Protein AF-A0A9E3U0J5-F1 (afdb_monomer_lite)

Sequence (182 aa):
MNDRRAELHSVAWLELCPWLLLFRCPALALRVQNLLRAVCGGVLTSCTWWLCGLILLHVGSEGAAPPGAPPGAEVQIAQPFLQLSQFPGSPGAAPRDPDLLIARRLPFGQLVWLGVAGQLNDPLTTVWTRLMGPFIELFGTELSIGRFVCLLLGCFFTLLIWAVIGGAISRAAALQLCRDER

Structure (mmCIF, N/CA/C/O backbone):
data_AF-A0A9E3U0J5-F1
#
_entry.id   AF-A0A9E3U0J5-F1
#
loop_
_atom_site.group_PDB
_atom_site.id
_atom_site.type_symbol
_atom_site.label_atom_id
_atom_site.label_alt_id
_atom_site.label_comp_id
_atom_site.label_asym_id
_atom_site.label_entity_id
_atom_site.label_seq_id
_atom_site.pdbx_PDB_ins_code
_atom_site.Cartn_x
_atom_site.Cartn_y
_atom_site.Cartn_z
_atom_site.occupancy
_atom_site.B_iso_or_equiv
_atom_site.auth_seq_id
_atom_site.auth_comp_id
_atom_site.auth_asym_id
_atom_site.auth_atom_id
_atom_site.pdbx_PDB_model_num
ATOM 1 N N . MET A 1 1 ? -56.443 -0.467 34.868 1.00 46.19 1 MET A N 1
ATOM 2 C CA . MET A 1 1 ? -55.574 0.667 35.243 1.00 46.19 1 MET A CA 1
ATOM 3 C C . MET A 1 1 ? -54.153 0.153 35.075 1.00 46.19 1 MET A C 1
ATOM 5 O O . MET A 1 1 ? -53.671 -0.550 35.945 1.00 46.19 1 MET A O 1
ATOM 9 N N . ASN A 1 2 ? -53.588 0.303 33.872 1.00 50.44 2 ASN A N 1
ATOM 10 C CA . ASN A 1 2 ? -52.314 -0.319 33.503 1.00 50.44 2 ASN A CA 1
ATOM 11 C C . ASN A 1 2 ? -51.204 0.715 33.661 1.00 50.44 2 ASN A C 1
ATOM 13 O O . ASN A 1 2 ? -51.166 1.685 32.903 1.00 50.44 2 ASN A O 1
ATOM 17 N N . ASP A 1 3 ? -50.319 0.481 34.625 1.00 60.19 3 ASP A N 1
ATOM 18 C CA . ASP A 1 3 ? -49.056 1.194 34.785 1.00 60.19 3 ASP A CA 1
ATOM 19 C C . ASP A 1 3 ? -48.164 0.941 33.565 1.00 60.19 3 ASP A C 1
ATOM 21 O O . ASP A 1 3 ? -47.349 0.019 33.530 1.00 60.19 3 ASP A O 1
ATOM 25 N N . ARG A 1 4 ? -48.309 1.777 32.534 1.00 62.91 4 ARG A N 1
ATOM 26 C CA . ARG A 1 4 ? -47.286 1.932 31.499 1.00 62.91 4 ARG A CA 1
ATOM 27 C C . ARG A 1 4 ? -46.159 2.755 32.104 1.00 62.91 4 ARG A C 1
ATOM 29 O O . ARG A 1 4 ? -46.121 3.974 31.953 1.00 62.91 4 ARG A O 1
ATOM 36 N N . ARG A 1 5 ? -45.263 2.096 32.837 1.00 61.75 5 ARG A N 1
ATOM 37 C CA . ARG A 1 5 ? -43.978 2.699 33.196 1.00 61.75 5 ARG A CA 1
ATOM 38 C C . ARG A 1 5 ? -43.272 3.022 31.884 1.00 61.75 5 ARG A C 1
ATOM 40 O O . ARG A 1 5 ? -43.011 2.126 31.091 1.00 61.75 5 ARG A O 1
ATOM 47 N N . ALA A 1 6 ? -43.068 4.309 31.630 1.00 64.69 6 ALA A N 1
ATOM 48 C CA . ALA A 1 6 ? -42.293 4.782 30.501 1.00 64.69 6 ALA A CA 1
ATOM 49 C C . ALA A 1 6 ? -40.857 4.277 30.679 1.00 64.69 6 ALA A C 1
ATOM 51 O O . ALA A 1 6 ? -40.085 4.837 31.456 1.00 64.69 6 ALA A O 1
ATOM 52 N N . GLU A 1 7 ? -40.524 3.176 30.011 1.00 71.19 7 GLU A N 1
ATOM 53 C CA . GLU A 1 7 ? -39.140 2.779 29.812 1.00 71.19 7 GLU A CA 1
ATOM 54 C C . GLU A 1 7 ? -38.508 3.864 28.943 1.00 71.19 7 GLU A C 1
ATOM 56 O O . GLU A 1 7 ? -38.812 4.005 27.758 1.00 71.19 7 GLU A O 1
ATOM 61 N N . LEU A 1 8 ? -37.695 4.709 29.576 1.00 66.50 8 LEU A N 1
ATOM 62 C CA . LEU A 1 8 ? -36.813 5.635 28.887 1.00 66.50 8 LEU A CA 1
ATOM 63 C C . LEU A 1 8 ? -35.871 4.795 28.024 1.00 66.50 8 LEU A C 1
ATOM 65 O O . LEU A 1 8 ? -34.830 4.337 28.489 1.00 66.50 8 LEU A O 1
ATOM 69 N N . HIS A 1 9 ? -36.257 4.582 26.767 1.00 70.06 9 HIS A N 1
ATOM 70 C CA . HIS A 1 9 ? -35.340 4.126 25.740 1.00 70.06 9 HIS A CA 1
ATOM 71 C C . HIS A 1 9 ? -34.226 5.164 25.673 1.00 70.06 9 HIS A C 1
ATOM 73 O O . HIS A 1 9 ? -34.446 6.307 25.265 1.00 70.06 9 HIS A O 1
ATOM 79 N N . SER A 1 10 ? -33.036 4.792 26.140 1.00 74.12 10 SER A N 1
ATOM 80 C CA . SER A 1 10 ? -31.849 5.600 25.925 1.00 74.12 10 SER A CA 1
ATOM 81 C C . SER A 1 10 ? -31.639 5.679 24.418 1.00 74.12 10 SER A C 1
ATOM 83 O O . SER A 1 10 ? -31.199 4.711 23.800 1.00 74.12 10 SER A O 1
ATOM 85 N N . VAL A 1 11 ? -32.008 6.809 23.819 1.00 78.12 11 VAL A N 1
ATOM 86 C CA . VAL A 1 11 ? -31.744 7.061 22.405 1.00 78.12 11 VAL A CA 1
ATOM 87 C C . VAL A 1 11 ? -30.233 7.145 22.264 1.00 78.12 11 VAL A C 1
ATOM 89 O O . VAL A 1 11 ? -29.590 8.054 22.800 1.00 78.12 11 VAL A O 1
ATOM 92 N N . ALA A 1 12 ? -29.649 6.151 21.603 1.00 78.38 12 ALA A N 1
ATOM 93 C CA . ALA A 1 12 ? -28.225 6.137 21.356 1.00 78.38 12 ALA A CA 1
ATOM 94 C C . ALA A 1 12 ? -27.905 7.304 20.415 1.00 78.38 12 ALA A C 1
ATOM 96 O O . ALA A 1 12 ? -28.422 7.386 19.307 1.00 78.38 12 ALA A O 1
ATOM 97 N N . TRP A 1 13 ? -27.018 8.207 20.834 1.00 80.94 13 TRP A N 1
ATOM 98 C CA . TRP A 1 13 ? -26.563 9.345 20.020 1.00 80.94 13 TRP A CA 1
ATOM 99 C C . TRP A 1 13 ? -26.023 8.943 18.631 1.00 80.94 13 TRP A C 1
ATOM 101 O O . TRP A 1 13 ? -25.964 9.772 17.726 1.00 80.94 13 TRP A O 1
ATOM 111 N N . LEU A 1 14 ? -25.654 7.669 18.456 1.00 75.56 14 LEU A N 1
ATOM 112 C CA . LEU A 1 14 ? -25.264 7.067 17.180 1.00 75.56 14 LEU A CA 1
ATOM 113 C C . LEU A 1 14 ? -26.417 6.985 16.165 1.00 75.56 14 LEU A C 1
ATOM 115 O O . LEU A 1 14 ? -26.153 7.084 14.970 1.00 75.56 14 LEU A O 1
ATOM 119 N N . GLU A 1 15 ? -27.669 6.865 16.616 1.00 83.06 15 GLU A N 1
ATOM 120 C CA . GLU A 1 15 ? -28.850 6.831 15.740 1.00 83.06 15 GLU A CA 1
ATOM 121 C C . GLU A 1 15 ? -29.174 8.214 15.160 1.00 83.06 15 GLU A C 1
ATOM 123 O O . GLU A 1 15 ? -29.604 8.329 14.016 1.00 83.06 15 GLU A O 1
ATOM 128 N N . LEU A 1 16 ? -28.925 9.278 15.930 1.00 87.44 16 LEU A N 1
ATOM 129 C CA . LEU A 1 16 ? -29.180 10.662 15.515 1.00 87.44 16 LEU A CA 1
ATOM 130 C C . LEU A 1 16 ? -28.094 11.213 14.577 1.00 87.44 16 LEU A C 1
ATOM 132 O O . LEU A 1 16 ? -28.368 12.101 13.771 1.00 87.44 16 LEU A O 1
ATOM 136 N N . CYS A 1 17 ? -26.863 10.702 14.682 1.00 90.00 17 CYS A N 1
ATOM 137 C CA . CYS A 1 17 ? -25.679 11.286 14.050 1.00 90.00 17 CYS A CA 1
ATOM 138 C C . CYS A 1 17 ? -24.756 10.206 13.438 1.00 90.00 17 CYS A C 1
ATOM 140 O O . CYS A 1 17 ? -23.694 9.914 14.002 1.00 90.00 17 CYS A O 1
ATOM 142 N N . PRO A 1 18 ? -25.081 9.643 12.256 1.00 80.75 18 PRO A N 1
ATOM 143 C CA . PRO A 1 18 ? -24.304 8.562 11.631 1.00 80.75 18 PRO A CA 1
ATOM 144 C C . PRO A 1 18 ? -22.857 8.954 11.286 1.00 80.75 18 PRO A C 1
ATOM 146 O O . PRO A 1 18 ? -21.973 8.103 11.225 1.00 80.75 18 PRO A O 1
ATOM 149 N N . TRP A 1 19 ? -22.560 10.246 11.129 1.00 87.38 19 TRP A N 1
ATOM 150 C CA . TRP A 1 19 ? -21.193 10.739 10.919 1.00 87.38 19 TRP A CA 1
ATOM 151 C C . TRP A 1 19 ? -20.256 10.492 12.110 1.00 87.38 19 TRP A C 1
ATOM 153 O O . TRP A 1 19 ? -19.044 10.423 11.915 1.00 87.38 19 TRP A O 1
ATOM 163 N N . LEU A 1 20 ? -20.764 10.294 13.333 1.00 81.62 20 LEU A N 1
ATOM 164 C CA . LEU A 1 20 ? -19.920 9.934 14.482 1.00 81.62 20 LEU A CA 1
ATOM 165 C C . LEU A 1 20 ? -19.247 8.559 14.306 1.00 81.62 20 LEU A C 1
ATOM 167 O O . LEU A 1 20 ? -18.161 8.342 14.850 1.00 81.62 20 LEU A O 1
ATOM 171 N N . LEU A 1 21 ? -19.824 7.665 13.490 1.00 78.75 21 LEU A N 1
ATOM 172 C CA . LEU A 1 21 ? -19.176 6.409 13.094 1.00 78.75 21 LEU A CA 1
ATOM 173 C C . LEU A 1 21 ? -17.922 6.668 12.249 1.00 78.75 21 LEU A C 1
ATOM 175 O O . LEU A 1 21 ? -16.891 6.034 12.476 1.00 78.75 21 LEU A O 1
ATOM 179 N N . LEU A 1 22 ? -17.967 7.654 11.343 1.00 78.69 22 LEU A N 1
ATOM 180 C CA . LEU A 1 22 ? -16.811 8.032 10.521 1.00 78.69 22 LEU A CA 1
ATOM 181 C C . LEU A 1 22 ? -15.653 8.553 11.378 1.00 78.69 22 LEU A C 1
ATOM 183 O O . LEU A 1 22 ? -14.504 8.237 11.087 1.00 78.69 22 LEU A O 1
ATOM 187 N N . PHE A 1 23 ? -15.936 9.281 12.462 1.00 81.00 23 PHE A N 1
ATOM 188 C CA . PHE A 1 23 ? -14.898 9.777 13.374 1.00 81.00 23 PHE A CA 1
ATOM 189 C C . PHE A 1 23 ? -14.306 8.696 14.292 1.00 81.00 23 PHE A C 1
ATOM 191 O O . PHE A 1 23 ? -13.172 8.843 14.750 1.00 81.00 23 PHE A O 1
ATOM 198 N N . ARG A 1 24 ? -15.014 7.582 14.531 1.00 78.81 24 ARG A N 1
ATOM 199 C CA . ARG A 1 24 ? -14.483 6.432 15.290 1.00 78.81 24 ARG A CA 1
ATOM 200 C C . ARG A 1 24 ? -13.624 5.487 14.446 1.00 78.81 24 ARG A C 1
ATOM 202 O O . ARG A 1 24 ? -12.687 4.886 14.974 1.00 78.81 24 ARG A O 1
ATOM 209 N N . CYS A 1 25 ? -13.889 5.386 13.145 1.00 76.62 25 CYS A N 1
ATOM 210 C CA . CYS A 1 25 ? -13.108 4.563 12.217 1.00 76.62 25 CYS A CA 1
ATOM 211 C C . CYS A 1 25 ? -11.584 4.820 12.245 1.00 76.62 25 CYS A C 1
ATOM 213 O O . CYS A 1 25 ? -10.847 3.834 12.286 1.00 76.62 25 CYS A O 1
ATOM 215 N N . PRO A 1 26 ? -11.070 6.070 12.283 1.00 76.69 26 PRO A N 1
ATOM 216 C CA . PRO A 1 26 ? -9.633 6.322 12.354 1.00 76.69 26 PRO A CA 1
ATOM 217 C C . PRO A 1 26 ? -8.988 5.720 13.605 1.00 76.69 26 PRO A C 1
ATOM 219 O O . PRO A 1 26 ? -7.925 5.117 13.512 1.00 76.69 26 PRO A O 1
ATOM 222 N N . ALA A 1 27 ? -9.643 5.809 14.766 1.00 78.94 27 ALA A N 1
ATOM 223 C CA . ALA A 1 27 ? -9.114 5.241 16.007 1.00 78.94 27 ALA A CA 1
ATOM 224 C C . ALA A 1 27 ? -9.053 3.703 15.957 1.00 78.94 27 ALA A C 1
ATOM 226 O O . ALA A 1 27 ? -8.093 3.099 16.441 1.00 78.94 27 ALA A O 1
ATOM 227 N N . LEU A 1 28 ? -10.037 3.058 15.319 1.00 76.94 28 LEU A N 1
ATOM 228 C CA . LEU A 1 28 ? -9.990 1.617 15.051 1.00 76.94 28 LEU A CA 1
ATOM 229 C C . LEU A 1 28 ? -8.901 1.252 14.034 1.00 76.94 28 LEU A C 1
ATOM 231 O O . LEU A 1 28 ? -8.203 0.247 14.206 1.00 76.94 28 LEU A O 1
ATOM 235 N N . ALA A 1 29 ? -8.751 2.049 12.978 1.00 75.88 29 ALA A N 1
ATOM 236 C CA . ALA A 1 29 ? -7.748 1.836 11.941 1.00 75.88 29 ALA A CA 1
ATOM 237 C C . ALA A 1 29 ? -6.320 1.986 12.494 1.00 75.88 29 ALA A C 1
ATOM 239 O O . ALA A 1 29 ? -5.436 1.224 12.108 1.00 75.88 29 ALA A O 1
ATOM 240 N N . LEU A 1 30 ? -6.117 2.884 13.464 1.00 80.88 30 LEU A N 1
ATOM 241 C CA . LEU A 1 30 ? -4.837 3.130 14.136 1.00 80.88 30 LEU A CA 1
ATOM 242 C C . LEU A 1 30 ? -4.478 2.097 15.216 1.00 80.88 30 LEU A C 1
ATOM 244 O O . LEU A 1 30 ? -3.451 2.234 15.881 1.00 80.88 30 LEU A O 1
ATOM 248 N N . ARG A 1 31 ? -5.266 1.028 15.401 1.00 90.06 31 ARG A N 1
ATOM 249 C CA . ARG A 1 31 ? -4.840 -0.078 16.270 1.00 90.06 31 ARG A CA 1
ATOM 250 C C . ARG A 1 31 ? -3.549 -0.696 15.730 1.00 90.06 31 ARG A C 1
ATOM 252 O O . ARG A 1 31 ? -3.462 -1.043 14.554 1.00 90.06 31 ARG A O 1
ATOM 259 N N . VAL A 1 32 ? -2.583 -0.924 16.623 1.00 90.06 32 VAL A N 1
ATOM 260 C CA . VAL A 1 32 ? -1.249 -1.473 16.303 1.00 90.06 32 VAL A CA 1
ATOM 261 C C . VAL A 1 32 ? -1.326 -2.741 15.443 1.00 90.06 32 VAL A C 1
ATOM 263 O O . VAL A 1 32 ? -0.547 -2.906 14.512 1.00 90.06 32 VAL A O 1
ATOM 266 N N . GLN A 1 33 ? -2.308 -3.614 15.685 1.00 89.62 33 GLN A N 1
ATOM 267 C CA . GLN A 1 33 ? -2.510 -4.824 14.878 1.00 89.62 33 GLN A CA 1
ATOM 268 C C . GLN A 1 33 ? -2.843 -4.527 13.407 1.00 89.62 33 GLN A C 1
ATOM 270 O O . GLN A 1 33 ? -2.370 -5.231 12.518 1.00 89.62 33 GLN A O 1
ATOM 275 N N . ASN A 1 34 ? -3.641 -3.493 13.137 1.00 87.56 34 ASN A N 1
ATOM 276 C CA . ASN A 1 34 ? -3.999 -3.092 11.776 1.00 87.56 34 ASN A CA 1
ATOM 277 C C . ASN A 1 34 ? -2.816 -2.413 11.080 1.00 87.56 34 ASN A C 1
ATOM 279 O O . ASN A 1 34 ? -2.542 -2.708 9.918 1.00 87.56 34 ASN A O 1
ATOM 283 N N . LEU A 1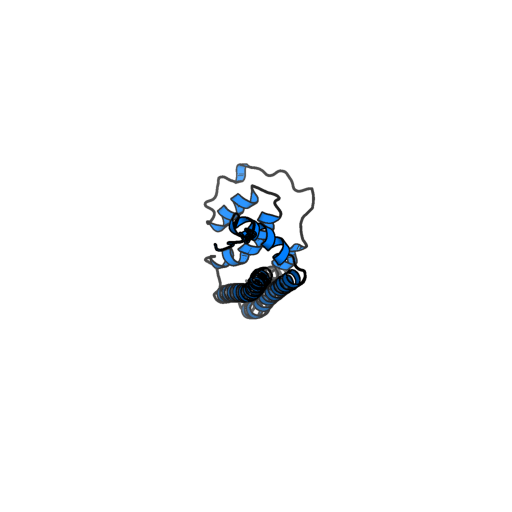 35 ? -2.058 -1.599 11.820 1.00 88.75 35 LEU A N 1
ATOM 284 C CA . LEU A 1 35 ? -0.798 -1.021 11.352 1.00 88.75 35 LEU A CA 1
ATOM 285 C C . LEU A 1 35 ? 0.212 -2.107 10.960 1.00 88.75 35 LEU A C 1
ATOM 287 O O . LEU A 1 35 ? 0.769 -2.047 9.870 1.00 88.75 35 LEU A O 1
ATOM 291 N N . LEU A 1 36 ? 0.393 -3.143 11.784 1.00 92.19 36 LEU A N 1
ATOM 292 C CA . LEU A 1 36 ? 1.288 -4.263 11.467 1.00 92.19 36 LEU A CA 1
ATOM 293 C C . LEU A 1 36 ? 0.867 -5.004 10.192 1.00 92.19 36 LEU A C 1
ATOM 295 O O . LEU A 1 36 ? 1.720 -5.358 9.379 1.00 92.19 36 LEU A O 1
ATOM 299 N N . ARG A 1 37 ? -0.440 -5.203 9.978 1.00 91.75 37 ARG A N 1
ATOM 300 C CA . ARG A 1 37 ? -0.959 -5.801 8.736 1.00 91.75 37 ARG A CA 1
ATOM 301 C C . ARG A 1 37 ? -0.665 -4.921 7.524 1.00 91.75 37 ARG A C 1
ATOM 303 O O . ARG A 1 37 ? -0.223 -5.439 6.505 1.00 91.75 37 ARG A O 1
ATOM 310 N N . ALA A 1 38 ? -0.857 -3.608 7.643 1.00 89.19 38 ALA A N 1
ATOM 311 C CA . ALA A 1 38 ? -0.542 -2.663 6.574 1.00 89.19 38 ALA A CA 1
ATOM 312 C C . ALA A 1 38 ? 0.963 -2.639 6.254 1.00 89.19 38 ALA A C 1
ATOM 314 O O . ALA A 1 38 ? 1.342 -2.704 5.085 1.00 89.19 38 ALA A O 1
ATOM 315 N N . VAL A 1 39 ? 1.824 -2.631 7.279 1.00 91.94 39 VAL A N 1
ATOM 316 C CA . VAL A 1 39 ? 3.285 -2.714 7.115 1.00 91.94 39 VAL A CA 1
ATOM 317 C C . VAL A 1 39 ? 3.677 -4.015 6.417 1.00 91.94 39 VAL A C 1
ATOM 319 O O . VAL A 1 39 ? 4.455 -3.985 5.466 1.00 91.94 39 VAL A O 1
ATOM 322 N N . CYS A 1 40 ? 3.095 -5.146 6.822 1.00 93.69 40 CYS A N 1
ATOM 323 C CA . CYS A 1 40 ? 3.314 -6.430 6.158 1.00 93.69 40 CYS A CA 1
ATOM 324 C C . CYS A 1 40 ? 2.930 -6.371 4.669 1.00 93.69 40 CYS A C 1
ATOM 326 O O . CYS A 1 40 ? 3.702 -6.818 3.822 1.00 93.69 40 CYS A O 1
ATOM 328 N N . GLY A 1 41 ? 1.805 -5.733 4.333 1.00 92.00 41 GLY A N 1
ATOM 329 C CA . GLY A 1 41 ? 1.412 -5.469 2.945 1.00 92.00 41 GLY A CA 1
ATOM 330 C C . GLY A 1 41 ? 2.413 -4.634 2.162 1.00 92.00 41 GLY A C 1
ATOM 331 O O . GLY A 1 41 ? 2.742 -4.972 1.026 1.00 92.00 41 GLY A O 1
ATOM 332 N N . GLY A 1 42 ? 2.939 -3.574 2.776 1.00 88.81 42 GLY A N 1
ATOM 333 C CA . GLY A 1 42 ? 3.975 -2.732 2.177 1.00 88.81 42 GLY A CA 1
ATOM 334 C C . GLY A 1 42 ? 5.272 -3.495 1.892 1.00 88.81 42 GLY A C 1
ATOM 335 O O . GLY A 1 42 ? 5.844 -3.358 0.806 1.00 88.81 42 GLY A O 1
ATOM 336 N N . VAL A 1 43 ? 5.702 -4.352 2.824 1.00 90.56 43 VAL A N 1
ATOM 337 C CA . VAL A 1 43 ? 6.882 -5.214 2.645 1.00 90.56 43 VAL A CA 1
ATOM 338 C C . VAL A 1 43 ? 6.641 -6.230 1.531 1.00 90.56 43 VAL A C 1
ATOM 340 O O . VAL A 1 43 ? 7.454 -6.323 0.617 1.00 90.56 43 VAL A O 1
ATOM 343 N N . LEU A 1 44 ? 5.503 -6.930 1.543 1.00 92.44 44 LEU A N 1
ATOM 344 C CA . LEU A 1 44 ? 5.145 -7.898 0.498 1.00 92.44 44 LEU A CA 1
ATOM 345 C C . LEU A 1 44 ? 5.075 -7.252 -0.888 1.00 92.44 44 LEU A C 1
ATOM 347 O O . LEU A 1 44 ? 5.563 -7.823 -1.863 1.00 92.44 44 LEU A O 1
ATOM 351 N N . THR A 1 45 ? 4.516 -6.044 -0.972 1.00 89.12 45 THR A N 1
ATOM 352 C CA . THR A 1 45 ? 4.463 -5.276 -2.221 1.00 89.12 45 THR A CA 1
ATOM 353 C C . THR A 1 45 ? 5.881 -4.963 -2.703 1.00 89.12 45 THR A C 1
ATOM 355 O O . THR A 1 45 ? 6.219 -5.267 -3.844 1.00 89.12 45 THR A O 1
ATOM 358 N N . SER A 1 46 ? 6.747 -4.450 -1.824 1.00 86.44 46 SER A N 1
ATOM 359 C CA . SER A 1 46 ? 8.156 -4.168 -2.147 1.00 86.44 46 SER A CA 1
ATOM 360 C C . SER A 1 46 ? 8.909 -5.417 -2.619 1.00 86.44 46 SER A C 1
ATOM 362 O O . SER A 1 46 ? 9.598 -5.377 -3.638 1.00 86.44 46 SER A O 1
ATOM 364 N N . CYS A 1 47 ? 8.732 -6.545 -1.925 1.00 91.06 47 CYS A N 1
ATOM 365 C CA . CYS A 1 47 ? 9.322 -7.829 -2.305 1.00 91.06 47 CYS A CA 1
ATOM 366 C C . CYS A 1 47 ? 8.826 -8.308 -3.672 1.00 91.06 47 CYS A C 1
ATOM 368 O O . CYS A 1 47 ? 9.615 -8.822 -4.458 1.00 91.06 47 CYS A O 1
ATOM 370 N N . THR A 1 48 ? 7.541 -8.113 -3.973 1.00 90.00 48 THR A N 1
ATOM 371 C CA . THR A 1 48 ? 6.951 -8.494 -5.262 1.00 90.00 48 THR A CA 1
ATOM 372 C C . THR A 1 48 ? 7.582 -7.709 -6.405 1.00 90.00 48 THR A C 1
ATOM 374 O O . THR A 1 48 ? 7.999 -8.305 -7.396 1.00 90.00 48 THR A O 1
ATOM 377 N N . TRP A 1 49 ? 7.705 -6.386 -6.264 1.00 86.75 49 TRP A N 1
ATOM 378 C CA . TRP A 1 49 ? 8.344 -5.546 -7.281 1.00 86.75 49 TRP A CA 1
ATOM 379 C C . TRP A 1 49 ? 9.818 -5.898 -7.473 1.00 86.75 49 TRP A C 1
ATOM 381 O O . TRP A 1 49 ? 10.286 -5.987 -8.607 1.00 86.75 49 TRP A O 1
ATOM 391 N N . TRP A 1 50 ? 10.533 -6.170 -6.381 1.00 88.75 50 TRP A N 1
ATOM 392 C CA . TRP A 1 50 ? 11.918 -6.630 -6.440 1.00 88.75 50 TRP A CA 1
ATOM 393 C C . TRP A 1 50 ? 12.052 -7.971 -7.174 1.00 88.75 50 TRP A C 1
ATOM 395 O O . TRP A 1 50 ? 12.895 -8.112 -8.058 1.00 88.75 50 TRP A O 1
ATOM 405 N N . LEU A 1 51 ? 11.176 -8.931 -6.870 1.00 88.88 51 LEU A N 1
ATOM 406 C CA . LEU A 1 51 ? 11.158 -10.243 -7.513 1.00 88.88 51 LEU A CA 1
ATOM 407 C C . LEU A 1 51 ? 10.810 -10.146 -9.006 1.00 88.88 51 LEU A C 1
ATOM 409 O O . LEU A 1 51 ? 11.446 -10.801 -9.827 1.00 88.88 51 LEU A O 1
ATOM 413 N N . CYS A 1 52 ? 9.842 -9.301 -9.369 1.00 86.88 52 CYS A N 1
ATOM 414 C CA . CYS A 1 52 ? 9.494 -9.032 -10.765 1.00 86.88 52 CYS A CA 1
ATOM 415 C C . CYS A 1 52 ? 10.686 -8.432 -11.527 1.00 86.88 52 CYS A C 1
ATOM 417 O O . CYS A 1 52 ? 10.970 -8.844 -12.653 1.00 86.88 52 CYS A O 1
ATOM 419 N N . GLY A 1 53 ? 11.426 -7.520 -10.887 1.00 82.88 53 GLY A N 1
ATOM 420 C CA . GLY A 1 53 ? 12.682 -6.993 -11.413 1.00 82.88 53 GLY A CA 1
ATOM 421 C C . GLY A 1 53 ? 13.709 -8.097 -11.663 1.00 82.88 53 GLY A C 1
ATOM 422 O O . GLY A 1 53 ? 14.248 -8.179 -12.762 1.00 82.88 53 GLY A O 1
ATOM 423 N N . LEU A 1 54 ? 13.930 -8.990 -10.695 1.00 86.44 54 LEU A N 1
ATOM 424 C CA . LEU A 1 54 ? 14.886 -10.091 -10.845 1.00 86.44 54 LEU A CA 1
ATOM 425 C C . LEU A 1 54 ? 14.524 -11.058 -11.972 1.00 86.44 54 LEU A C 1
ATOM 427 O O . LEU A 1 54 ? 15.381 -11.391 -12.785 1.00 86.44 54 LEU A O 1
ATOM 431 N N . ILE A 1 55 ? 13.271 -11.510 -12.022 1.00 86.38 55 ILE A N 1
ATOM 432 C CA . ILE A 1 55 ? 12.857 -12.545 -12.975 1.00 86.38 55 ILE A CA 1
ATOM 433 C C . ILE A 1 55 ? 12.924 -12.016 -14.412 1.00 86.38 55 ILE A C 1
ATOM 435 O O . ILE A 1 55 ? 13.361 -12.738 -15.302 1.00 86.38 55 ILE A O 1
ATOM 439 N N . LEU A 1 56 ? 12.509 -10.768 -14.656 1.00 79.56 56 LEU A N 1
ATOM 440 C CA . LEU A 1 56 ? 12.340 -10.264 -16.023 1.00 79.56 56 LEU A CA 1
ATOM 441 C C . LEU A 1 56 ? 13.500 -9.410 -16.539 1.00 79.56 56 LEU A C 1
ATOM 443 O O . LEU A 1 56 ? 13.732 -9.408 -17.748 1.00 79.56 56 LEU A O 1
ATOM 447 N N . LEU A 1 57 ? 14.267 -8.737 -15.673 1.00 71.31 57 LEU A N 1
ATOM 448 C CA . LEU A 1 57 ? 15.480 -8.041 -16.123 1.00 71.31 57 LEU A CA 1
ATOM 449 C C . LEU A 1 57 ? 16.590 -9.029 -16.498 1.00 71.31 57 LEU A C 1
ATOM 451 O O . LEU A 1 57 ? 17.370 -8.734 -17.397 1.00 71.31 57 LEU A O 1
ATOM 455 N N . HIS A 1 58 ? 16.617 -10.216 -15.883 1.00 75.75 58 HIS A N 1
ATOM 456 C CA . HIS A 1 58 ? 17.584 -11.257 -16.235 1.00 75.75 58 HIS A CA 1
ATOM 457 C C . HIS A 1 58 ? 17.314 -11.876 -17.617 1.00 75.75 58 HIS A C 1
ATOM 459 O O . HIS A 1 58 ? 18.241 -12.265 -18.313 1.00 75.75 58 HIS A O 1
ATOM 465 N N . VAL A 1 59 ? 16.049 -11.916 -18.050 1.00 71.06 59 VAL A N 1
ATOM 466 C CA . VAL A 1 59 ? 15.653 -12.484 -19.354 1.00 71.06 59 VAL A CA 1
ATOM 467 C C . VAL A 1 59 ? 15.889 -11.497 -20.508 1.00 71.06 59 VAL A C 1
ATOM 469 O O . VAL A 1 59 ? 16.023 -11.904 -21.657 1.00 71.06 59 VAL A O 1
ATOM 472 N N . GLY A 1 60 ? 15.952 -10.191 -20.227 1.00 65.38 60 GLY A N 1
ATOM 473 C CA . GLY A 1 60 ? 16.096 -9.152 -21.252 1.00 65.38 60 GLY A CA 1
ATOM 474 C C . GLY A 1 60 ? 17.535 -8.775 -21.621 1.00 65.38 60 GLY A C 1
ATOM 475 O O . GLY A 1 60 ? 17.731 -8.124 -22.645 1.00 65.38 60 GLY A O 1
ATOM 476 N N . SER A 1 61 ? 18.539 -9.147 -20.818 1.00 62.62 61 SER A N 1
ATOM 477 C CA . SER A 1 61 ? 19.920 -8.667 -21.001 1.00 62.62 61 SER A CA 1
ATOM 478 C C . SER A 1 61 ? 20.694 -9.356 -22.125 1.00 62.62 61 SER A C 1
ATOM 480 O O . SER A 1 61 ? 21.771 -8.894 -22.488 1.00 62.62 61 SER A O 1
ATOM 482 N N . GLU A 1 62 ? 20.173 -10.443 -22.693 1.00 67.31 62 GLU A N 1
ATOM 483 C CA . GLU A 1 62 ? 20.863 -11.164 -23.772 1.00 67.31 62 GLU A CA 1
ATOM 484 C C . GLU A 1 62 ? 20.736 -10.460 -25.138 1.00 67.31 62 GLU A C 1
ATOM 486 O O . GLU A 1 62 ? 21.471 -10.759 -26.080 1.00 67.31 62 GLU A O 1
ATOM 491 N N . GLY A 1 63 ? 19.844 -9.470 -25.251 1.00 61.44 63 GLY A N 1
ATOM 492 C CA . GLY A 1 63 ? 19.615 -8.702 -26.472 1.00 61.44 63 GLY A CA 1
ATOM 493 C C . GLY A 1 63 ? 20.558 -7.509 -26.625 1.00 61.44 63 GLY A C 1
ATOM 494 O O . GLY A 1 63 ? 20.165 -6.387 -26.336 1.00 61.44 63 GLY A O 1
ATOM 495 N N . ALA A 1 64 ? 21.773 -7.765 -27.117 1.00 55.28 64 ALA A N 1
ATOM 496 C CA . ALA A 1 64 ? 22.664 -6.818 -27.799 1.00 55.28 64 ALA A CA 1
ATOM 497 C C . ALA A 1 64 ? 22.811 -5.420 -27.158 1.00 55.28 64 ALA A C 1
ATOM 499 O O . ALA A 1 64 ? 22.135 -4.459 -27.532 1.00 55.28 64 ALA A O 1
ATOM 500 N N . ALA A 1 65 ? 23.804 -5.276 -26.273 1.00 63.66 65 ALA A N 1
ATOM 501 C CA . ALA A 1 65 ? 24.362 -3.962 -25.973 1.00 63.66 65 ALA A CA 1
ATOM 502 C C . ALA A 1 65 ? 24.711 -3.256 -27.301 1.00 63.66 65 ALA A C 1
ATOM 504 O O . ALA A 1 65 ? 25.410 -3.852 -28.130 1.00 63.66 65 ALA A O 1
ATOM 505 N N . PRO A 1 66 ? 24.222 -2.025 -27.545 1.00 68.00 66 PRO A N 1
ATOM 506 C CA . PRO A 1 66 ? 24.527 -1.318 -28.776 1.00 68.00 66 PRO A CA 1
ATOM 507 C C . PRO A 1 66 ? 26.053 -1.192 -28.899 1.00 68.00 66 PRO A C 1
ATOM 509 O O . PRO A 1 66 ? 26.701 -0.753 -27.941 1.00 68.00 66 PRO A O 1
ATOM 512 N N .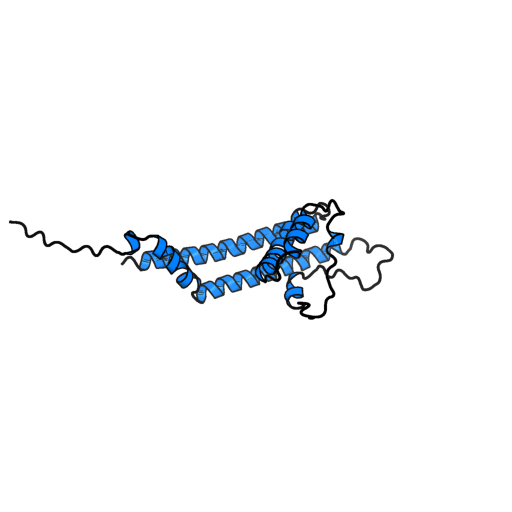 PRO A 1 67 ? 26.647 -1.611 -30.032 1.00 70.38 67 PRO A N 1
ATOM 513 C CA . PRO A 1 67 ? 28.092 -1.584 -30.213 1.00 70.38 67 PRO A CA 1
ATOM 514 C C . PRO A 1 67 ? 28.578 -0.135 -30.090 1.00 70.38 67 PRO A C 1
ATOM 516 O O . PRO A 1 67 ? 28.316 0.690 -30.961 1.00 70.38 67 PRO A O 1
ATOM 519 N N . GLY A 1 68 ? 29.233 0.182 -28.968 1.00 79.94 68 GLY A N 1
ATOM 520 C CA . GLY A 1 68 ? 29.719 1.527 -28.641 1.00 79.94 68 GLY A CA 1
ATOM 521 C C . GLY A 1 68 ? 29.235 2.111 -27.309 1.00 79.94 68 GLY A C 1
ATOM 522 O O . GLY A 1 68 ? 29.687 3.195 -26.945 1.00 79.94 68 GLY A O 1
ATOM 523 N N . ALA A 1 69 ? 28.356 1.435 -26.557 1.00 74.75 69 ALA A N 1
ATOM 524 C CA . ALA A 1 69 ? 28.003 1.894 -25.212 1.00 74.75 69 ALA A CA 1
ATOM 525 C C . ALA A 1 69 ? 29.224 1.821 -24.265 1.00 74.75 69 ALA A C 1
ATOM 527 O O . ALA A 1 69 ? 29.896 0.786 -24.221 1.00 74.75 69 ALA A O 1
ATOM 528 N N . PRO A 1 70 ? 29.531 2.891 -23.506 1.00 79.31 70 PRO A N 1
ATOM 529 C CA . PRO A 1 70 ? 30.662 2.892 -22.589 1.00 79.31 70 PRO A CA 1
ATOM 530 C C . PRO A 1 70 ? 30.468 1.824 -21.496 1.00 79.31 70 PRO A C 1
ATOM 532 O O . PRO A 1 70 ? 29.377 1.733 -20.920 1.00 79.31 70 PRO A O 1
ATOM 535 N N . PRO A 1 71 ? 31.505 1.024 -21.183 1.00 63.88 71 PRO A N 1
ATOM 536 C CA . PRO A 1 71 ? 31.446 0.034 -20.114 1.00 63.88 71 PRO A CA 1
ATOM 537 C C . PRO A 1 71 ? 31.237 0.762 -18.779 1.00 63.88 71 PRO A C 1
ATOM 539 O O . PRO A 1 71 ? 32.122 1.470 -18.308 1.00 63.88 71 PRO A O 1
ATOM 542 N N . GLY A 1 72 ? 30.034 0.650 -18.210 1.00 61.41 72 GLY A N 1
ATOM 543 C CA . GLY A 1 72 ? 29.647 1.318 -16.960 1.00 61.41 72 GLY A CA 1
ATOM 544 C C . GLY A 1 72 ? 28.313 2.068 -17.000 1.00 61.41 72 GLY A C 1
ATOM 545 O O . GLY A 1 72 ? 27.797 2.420 -15.944 1.00 61.41 72 GLY A O 1
ATOM 546 N N . ALA A 1 73 ? 27.694 2.260 -18.172 1.00 58.53 73 ALA A N 1
ATOM 547 C CA . ALA A 1 73 ? 26.318 2.774 -18.283 1.00 58.53 73 ALA A CA 1
ATOM 548 C C . ALA A 1 73 ? 25.257 1.687 -17.995 1.00 58.53 73 ALA A C 1
ATOM 550 O O . ALA A 1 73 ? 24.197 1.640 -18.622 1.00 58.53 73 ALA A O 1
ATOM 551 N N . GLU A 1 74 ? 25.570 0.769 -17.082 1.00 51.88 74 GLU A N 1
ATOM 552 C CA . GLU A 1 74 ? 24.758 -0.398 -16.769 1.00 51.88 74 GLU A CA 1
ATOM 553 C C . GLU A 1 74 ? 23.501 0.043 -16.004 1.00 51.88 74 GLU A C 1
ATOM 555 O O . GLU A 1 74 ? 23.507 0.284 -14.800 1.00 51.88 74 GLU A O 1
ATOM 560 N N . VAL A 1 75 ? 22.439 0.258 -16.784 1.00 59.34 75 VAL A N 1
ATOM 561 C CA . VAL A 1 75 ? 21.006 0.232 -16.458 1.00 59.34 75 VAL A CA 1
ATOM 562 C C . VAL A 1 75 ? 20.690 0.421 -14.968 1.00 59.34 75 VAL A C 1
ATOM 564 O O . VAL A 1 75 ? 20.279 -0.487 -14.247 1.00 59.34 75 VAL A O 1
ATOM 567 N N . GLN A 1 76 ? 20.761 1.674 -14.529 1.00 54.34 76 GLN A N 1
ATOM 568 C CA . GLN A 1 76 ? 20.318 2.146 -13.214 1.00 54.34 76 GLN A CA 1
ATOM 569 C C . GLN A 1 76 ? 18.773 2.173 -13.079 1.00 54.34 76 GLN A C 1
ATOM 571 O O . GLN A 1 76 ? 18.211 3.032 -12.410 1.00 54.34 76 GLN A O 1
ATOM 576 N N . ILE A 1 77 ? 18.065 1.258 -13.754 1.00 56.09 77 ILE A N 1
ATOM 577 C CA . ILE A 1 77 ? 16.591 1.199 -13.833 1.00 56.09 77 ILE A CA 1
ATOM 578 C C . ILE A 1 77 ? 16.023 0.186 -12.823 1.00 56.09 77 ILE A C 1
ATOM 580 O 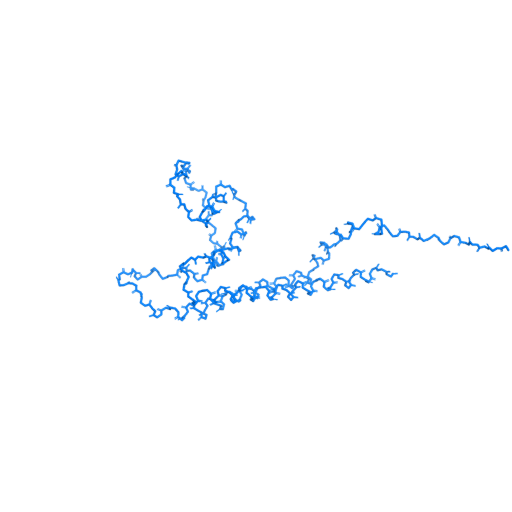O . ILE A 1 77 ? 14.849 0.245 -12.471 1.00 56.09 77 ILE A O 1
ATOM 584 N N . ALA A 1 78 ? 16.846 -0.727 -12.298 1.00 51.09 78 ALA A N 1
ATOM 585 C CA . ALA A 1 78 ? 16.351 -1.872 -11.536 1.00 51.09 78 ALA A CA 1
ATOM 586 C C . ALA A 1 78 ? 15.748 -1.533 -10.160 1.00 51.09 78 ALA A C 1
ATOM 588 O O . ALA A 1 78 ? 15.073 -2.385 -9.585 1.00 51.09 78 ALA A O 1
ATOM 589 N N . GLN A 1 79 ? 15.974 -0.338 -9.596 1.00 54.03 79 GLN A N 1
ATOM 590 C CA . GLN A 1 79 ? 15.549 -0.049 -8.219 1.00 54.03 79 GLN A CA 1
ATOM 591 C C . GLN A 1 79 ? 14.983 1.368 -8.010 1.00 54.03 79 GLN A C 1
ATOM 593 O O . GLN A 1 79 ? 15.552 2.153 -7.246 1.00 54.03 79 GLN A O 1
ATOM 598 N N . PRO A 1 80 ? 13.814 1.690 -8.599 1.00 53.34 80 PRO A N 1
ATOM 599 C CA . PRO A 1 80 ? 13.163 2.992 -8.413 1.00 53.34 80 PRO A CA 1
ATOM 600 C C . PRO A 1 80 ? 12.848 3.295 -6.937 1.00 53.34 80 PRO A C 1
ATOM 602 O O . PRO A 1 80 ? 12.859 4.450 -6.519 1.00 53.34 80 PRO A O 1
ATOM 605 N N . PHE A 1 81 ? 12.628 2.263 -6.115 1.00 53.09 81 PHE A N 1
ATOM 606 C CA . PHE A 1 81 ? 12.333 2.429 -4.690 1.00 53.09 81 PHE A CA 1
ATOM 607 C C . PHE A 1 81 ? 13.578 2.609 -3.807 1.00 53.09 81 PHE A C 1
ATOM 609 O O . PHE A 1 81 ? 13.469 3.233 -2.756 1.00 53.09 81 PHE A O 1
ATOM 616 N N . LEU A 1 82 ? 14.768 2.137 -4.202 1.00 51.16 82 LEU A N 1
ATOM 617 C CA . LEU A 1 82 ? 15.982 2.330 -3.384 1.00 51.16 82 LEU A CA 1
ATOM 618 C C . LEU A 1 82 ? 16.619 3.713 -3.561 1.00 51.16 82 LEU A C 1
ATOM 620 O O . LEU A 1 82 ? 17.405 4.131 -2.716 1.00 51.16 82 LEU A O 1
ATOM 624 N N . GLN A 1 83 ? 16.197 4.486 -4.565 1.00 53.88 83 GLN A N 1
ATOM 625 C CA . GLN A 1 83 ? 16.561 5.902 -4.688 1.00 53.88 83 GLN A CA 1
ATOM 626 C C . GLN A 1 83 ? 15.797 6.828 -3.722 1.00 53.88 83 GLN A C 1
ATOM 628 O O . GLN A 1 83 ? 16.065 8.029 -3.684 1.00 53.88 83 GLN A O 1
ATOM 633 N N . LEU A 1 84 ? 14.878 6.306 -2.893 1.00 53.22 84 LEU A N 1
ATOM 634 C CA . LEU A 1 84 ? 14.194 7.088 -1.851 1.00 53.22 84 LEU A CA 1
ATOM 635 C C . LEU A 1 84 ? 15.161 7.738 -0.846 1.00 53.22 84 LEU A C 1
ATOM 637 O O . LEU A 1 84 ? 14.819 8.781 -0.294 1.00 53.22 84 LEU A O 1
ATOM 641 N N . SER A 1 85 ? 16.351 7.166 -0.634 1.00 53.44 85 SER A N 1
ATOM 642 C CA . SER A 1 85 ? 17.375 7.704 0.273 1.00 53.44 85 SER A CA 1
ATOM 643 C C . SER A 1 85 ? 18.268 8.776 -0.360 1.00 53.44 85 SER A C 1
ATOM 645 O O . SER A 1 85 ? 18.892 9.549 0.363 1.00 53.44 85 SER A O 1
ATOM 647 N N . GLN A 1 86 ? 18.308 8.876 -1.691 1.00 52.19 86 GLN A N 1
ATOM 648 C CA . GLN A 1 86 ? 19.066 9.905 -2.403 1.00 52.19 86 GLN A CA 1
ATOM 649 C C . GLN A 1 86 ? 18.168 11.113 -2.670 1.00 52.19 86 GLN A C 1
ATOM 651 O O . GLN A 1 86 ? 17.865 11.452 -3.810 1.00 52.19 86 GLN A O 1
ATOM 656 N N . PHE A 1 87 ? 17.694 11.760 -1.606 1.00 51.22 87 PHE A N 1
ATOM 657 C CA . PHE A 1 87 ? 17.111 13.089 -1.746 1.00 51.22 87 PHE A CA 1
ATOM 658 C C . PHE A 1 87 ? 18.252 14.089 -1.969 1.00 51.22 87 PHE A C 1
ATOM 660 O O . PHE A 1 87 ? 19.099 14.232 -1.082 1.00 51.22 87 PHE A O 1
ATOM 667 N N . PRO A 1 88 ? 18.301 14.807 -3.106 1.00 46.91 88 PRO A N 1
ATOM 668 C CA . PRO A 1 88 ? 19.226 15.912 -3.283 1.00 46.91 88 PRO A CA 1
ATOM 669 C C . PRO A 1 88 ? 18.712 17.098 -2.462 1.00 46.91 88 PRO A C 1
ATOM 671 O O . PRO A 1 88 ? 18.201 18.079 -2.987 1.00 46.91 88 PRO A O 1
ATOM 674 N N . GLY A 1 89 ? 18.848 17.010 -1.142 1.00 49.78 89 GLY A N 1
ATOM 675 C CA . GLY A 1 89 ? 18.721 18.141 -0.232 1.00 49.78 89 GLY A CA 1
ATOM 676 C C . GLY A 1 89 ? 19.970 19.018 -0.260 1.00 49.78 89 GLY A C 1
ATOM 677 O O . GLY A 1 89 ? 20.411 19.442 0.798 1.00 49.78 89 GLY A O 1
ATOM 678 N N . SER A 1 90 ? 20.579 19.241 -1.433 1.00 46.50 90 SER A N 1
ATOM 679 C CA . SER A 1 90 ? 21.671 20.206 -1.570 1.00 46.50 90 SER A CA 1
ATOM 680 C C . SER A 1 90 ? 21.046 21.591 -1.756 1.00 46.50 90 SER A C 1
ATOM 682 O O . SER A 1 90 ? 20.438 21.835 -2.803 1.00 46.50 90 SER A O 1
ATOM 684 N N . PRO A 1 91 ? 21.139 22.504 -0.774 1.00 50.62 91 PRO A N 1
ATOM 685 C CA . PRO A 1 91 ? 20.487 23.811 -0.811 1.00 50.62 91 PRO A CA 1
ATOM 686 C C . PRO A 1 91 ? 21.220 24.814 -1.729 1.00 50.62 91 PRO A C 1
ATOM 688 O O . PRO A 1 91 ? 21.432 25.962 -1.356 1.00 50.62 91 PRO A O 1
ATOM 691 N N . GLY A 1 92 ? 21.621 24.393 -2.935 1.00 52.97 92 GLY A N 1
ATOM 692 C CA . GLY A 1 92 ? 22.460 25.191 -3.840 1.00 52.97 92 GLY A CA 1
ATOM 693 C C . GLY A 1 92 ? 22.079 25.179 -5.324 1.00 52.97 92 GLY A C 1
ATOM 694 O O . GLY A 1 92 ? 22.861 25.665 -6.135 1.00 52.97 92 GLY A O 1
ATOM 695 N N . ALA A 1 93 ? 20.929 24.625 -5.723 1.00 52.41 93 ALA A N 1
ATOM 696 C CA . ALA A 1 93 ? 20.552 24.577 -7.140 1.00 52.41 93 ALA A CA 1
ATOM 697 C C . ALA A 1 93 ? 20.028 25.941 -7.648 1.00 52.41 93 ALA A C 1
ATOM 699 O O . ALA A 1 93 ? 19.106 26.519 -7.080 1.00 52.41 93 ALA A O 1
ATOM 700 N N . ALA A 1 94 ? 20.668 26.424 -8.715 1.00 54.25 94 ALA A N 1
ATOM 701 C CA . ALA A 1 94 ? 20.596 27.751 -9.329 1.00 54.25 94 ALA A CA 1
ATOM 702 C C . ALA A 1 94 ? 19.191 28.226 -9.799 1.00 54.25 94 ALA A C 1
ATOM 704 O O . ALA A 1 94 ? 18.269 27.414 -9.912 1.00 54.25 94 ALA A O 1
ATOM 705 N N . PRO A 1 95 ? 19.022 29.535 -10.110 1.00 56.28 95 PRO A N 1
ATOM 706 C CA . PRO A 1 95 ? 17.744 30.135 -10.507 1.00 56.28 95 PRO A CA 1
ATOM 707 C C . PRO A 1 95 ? 17.146 29.478 -11.758 1.00 56.28 95 PRO A C 1
ATOM 709 O O . PRO A 1 95 ? 17.826 29.289 -12.765 1.00 56.28 95 PRO A O 1
ATOM 712 N N . ARG A 1 96 ? 15.855 29.139 -11.683 1.00 59.38 96 ARG A N 1
ATOM 713 C CA . ARG A 1 96 ? 15.063 28.548 -12.769 1.00 59.38 96 ARG A CA 1
ATOM 714 C C . ARG A 1 96 ? 14.611 29.640 -13.738 1.00 59.38 96 ARG A C 1
ATOM 716 O O . ARG A 1 96 ? 13.885 30.542 -13.335 1.00 59.38 96 ARG A O 1
ATOM 723 N N . ASP A 1 97 ? 15.021 29.516 -14.994 1.00 56.94 97 ASP A N 1
ATOM 724 C CA . ASP A 1 97 ? 14.644 30.404 -16.093 1.00 56.94 97 ASP A CA 1
ATOM 725 C C . ASP A 1 97 ? 13.216 30.057 -16.588 1.00 56.94 97 ASP A C 1
ATOM 727 O O . ASP A 1 97 ? 12.993 28.927 -17.042 1.00 56.94 97 ASP A O 1
ATOM 731 N N . PRO A 1 98 ? 12.214 30.947 -16.441 1.00 58.06 98 PRO A N 1
ATOM 732 C CA . PRO A 1 98 ? 10.810 30.647 -16.751 1.00 58.06 98 PRO A CA 1
ATOM 733 C C . PRO A 1 98 ? 10.502 30.575 -18.258 1.00 58.06 98 PRO A C 1
ATOM 735 O O . PRO A 1 98 ? 9.461 30.035 -18.642 1.00 58.06 98 PRO A O 1
ATOM 738 N N . ASP A 1 99 ? 11.410 31.035 -19.119 1.00 55.53 99 ASP A N 1
ATOM 739 C CA . ASP A 1 99 ? 11.143 31.201 -20.554 1.00 55.53 99 ASP A CA 1
ATOM 740 C C . ASP A 1 99 ? 11.279 29.906 -21.383 1.00 55.53 99 ASP A C 1
ATOM 742 O O . ASP A 1 99 ? 10.895 29.856 -22.554 1.00 55.53 99 ASP A O 1
ATOM 746 N N . LEU A 1 100 ? 11.724 28.799 -20.780 1.00 56.72 100 LEU A N 1
ATOM 747 C CA . LEU A 1 100 ? 11.828 27.490 -21.449 1.00 56.72 100 LEU A CA 1
ATOM 748 C C . LEU A 1 100 ? 10.501 26.706 -21.538 1.00 56.72 100 LEU A C 1
ATOM 750 O O . LEU A 1 100 ? 10.469 25.619 -22.120 1.00 56.72 100 LEU A O 1
ATOM 754 N N . LEU A 1 101 ? 9.397 27.232 -20.997 1.00 53.28 101 LEU A N 1
ATOM 755 C CA . LEU A 1 101 ? 8.121 26.506 -20.894 1.00 53.28 101 LEU A CA 1
ATOM 756 C C . LEU A 1 101 ? 7.205 26.598 -22.131 1.00 53.28 101 LEU A C 1
ATOM 758 O O . LEU A 1 101 ? 6.167 25.939 -22.154 1.00 53.28 101 LEU A O 1
ATOM 762 N N . ILE A 1 102 ? 7.565 27.352 -23.177 1.00 54.62 102 ILE A N 1
ATOM 763 C CA . ILE A 1 102 ? 6.628 27.661 -24.281 1.00 54.62 102 ILE A CA 1
ATOM 764 C C . ILE A 1 102 ? 6.809 26.775 -25.540 1.00 54.62 102 ILE A C 1
ATOM 766 O O . ILE A 1 102 ? 5.919 26.721 -26.385 1.00 54.62 102 ILE A O 1
ATOM 770 N N . ALA A 1 103 ? 7.891 25.998 -25.691 1.00 45.53 103 ALA A N 1
ATOM 771 C CA . ALA A 1 103 ? 8.286 25.514 -27.029 1.00 45.53 103 ALA A CA 1
ATOM 772 C C . ALA A 1 103 ? 8.116 24.017 -27.382 1.00 45.53 103 ALA A C 1
ATOM 774 O O . ALA A 1 103 ? 8.569 23.623 -28.459 1.00 45.53 103 ALA A O 1
ATOM 775 N N . ARG A 1 104 ? 7.475 23.138 -26.594 1.00 46.66 104 ARG A N 1
ATOM 776 C CA . ARG A 1 104 ? 7.298 21.734 -27.045 1.00 46.66 104 ARG A CA 1
ATOM 777 C C . ARG A 1 104 ? 5.904 21.160 -26.819 1.00 46.66 104 ARG A C 1
ATOM 779 O O . ARG A 1 104 ? 5.403 21.113 -25.703 1.00 46.66 104 ARG A O 1
ATOM 786 N N . ARG A 1 105 ? 5.341 20.612 -27.907 1.00 52.16 105 ARG A N 1
ATOM 787 C CA . ARG A 1 105 ? 4.322 19.548 -27.913 1.00 52.16 105 ARG A CA 1
ATOM 788 C C . ARG A 1 105 ? 4.886 18.324 -27.194 1.00 52.16 105 ARG A C 1
ATOM 790 O O . ARG A 1 105 ? 5.381 17.394 -27.827 1.00 52.16 105 ARG A O 1
ATOM 797 N N . LEU A 1 106 ? 4.897 18.363 -25.874 1.00 54.81 106 LEU A N 1
ATOM 798 C CA . LEU A 1 106 ? 5.351 17.241 -25.078 1.00 54.81 106 LEU A CA 1
ATOM 799 C C . LEU A 1 106 ? 4.204 16.218 -25.002 1.00 54.81 106 LEU A C 1
ATOM 801 O O . LEU A 1 106 ? 3.046 16.618 -24.850 1.00 54.81 106 LEU A O 1
ATOM 805 N N . PRO A 1 107 ? 4.484 14.913 -25.157 1.00 58.25 107 PRO A N 1
ATOM 806 C CA . PRO A 1 107 ? 3.482 13.862 -24.998 1.00 58.25 107 PRO A CA 1
ATOM 807 C C . PRO A 1 107 ? 2.770 14.003 -23.646 1.00 58.25 107 PRO A C 1
ATOM 809 O O . PRO A 1 107 ? 3.363 14.482 -22.682 1.00 58.25 107 PRO A O 1
ATOM 812 N N . PHE A 1 108 ? 1.503 13.582 -23.565 1.00 55.28 108 PHE A N 1
ATOM 813 C CA . PHE A 1 108 ? 0.621 13.791 -22.402 1.00 55.28 108 PHE A CA 1
ATOM 814 C C . PHE A 1 108 ? 1.274 13.427 -21.051 1.00 55.28 108 PHE A C 1
ATOM 816 O O . PHE A 1 108 ? 1.087 14.135 -20.064 1.00 55.28 108 PHE A O 1
ATOM 823 N N . GLY A 1 109 ? 2.134 12.400 -21.024 1.00 54.84 109 GLY A N 1
ATOM 824 C CA . GLY A 1 109 ? 2.920 12.038 -19.841 1.00 54.84 109 GLY A CA 1
ATOM 825 C C . GLY A 1 109 ? 3.850 13.150 -19.331 1.00 54.84 109 GLY A C 1
ATOM 826 O O . GLY A 1 109 ? 3.968 13.338 -18.126 1.00 54.84 109 GLY A O 1
ATOM 827 N N . GLN A 1 110 ? 4.465 13.944 -20.209 1.00 57.81 110 GLN A N 1
ATOM 828 C CA . GLN A 1 110 ? 5.358 15.043 -19.820 1.00 57.81 110 GLN A CA 1
ATOM 829 C C . GLN A 1 110 ? 4.616 16.321 -19.410 1.00 57.81 110 GLN A C 1
ATOM 831 O O . GLN A 1 110 ? 5.130 17.068 -18.580 1.00 57.81 110 GLN A O 1
ATOM 836 N N . LEU A 1 111 ? 3.406 16.562 -19.927 1.00 57.09 111 LEU A N 1
ATOM 837 C CA . LEU A 1 111 ? 2.566 17.689 -19.498 1.00 57.09 111 LEU A CA 1
ATOM 838 C C . LEU A 1 111 ? 2.077 17.514 -18.053 1.00 57.09 111 LEU A C 1
ATOM 840 O O . LEU A 1 111 ? 2.112 18.469 -17.278 1.00 57.09 111 LEU A O 1
ATOM 844 N N . VAL A 1 112 ? 1.713 16.286 -17.663 1.00 57.16 112 VAL A N 1
ATOM 845 C CA . VAL A 1 112 ? 1.380 15.954 -16.265 1.00 57.16 112 VAL A CA 1
ATOM 846 C C . VAL A 1 112 ? 2.599 16.151 -15.358 1.00 57.16 112 VAL A C 1
ATOM 848 O O . VAL A 1 112 ? 2.481 16.741 -14.286 1.00 57.16 112 VAL A O 1
ATOM 851 N N . TRP A 1 113 ? 3.787 15.735 -15.804 1.00 53.44 113 TRP A N 1
ATOM 852 C CA . TRP A 1 113 ? 5.024 15.919 -15.040 1.00 53.44 113 TRP A CA 1
ATOM 853 C C . TRP A 1 113 ? 5.444 17.387 -14.891 1.00 53.44 113 TRP A C 1
ATOM 855 O O . TRP A 1 113 ? 5.898 17.765 -13.817 1.00 53.44 113 TRP A O 1
ATOM 865 N N . LEU A 1 114 ? 5.272 18.235 -15.910 1.00 56.59 114 LEU A N 1
ATOM 866 C CA . LEU A 1 114 ? 5.631 19.660 -15.832 1.00 56.59 114 LEU A CA 1
ATOM 867 C C . LEU A 1 114 ? 4.648 20.481 -14.991 1.00 56.59 114 LEU A C 1
ATOM 869 O O . LEU A 1 114 ? 5.087 21.349 -14.237 1.00 56.59 114 LEU A O 1
ATOM 873 N N . GLY A 1 115 ? 3.349 20.170 -15.056 1.00 55.72 115 GLY A N 1
ATOM 874 C CA . GLY A 1 115 ? 2.344 20.787 -14.184 1.00 55.72 115 GLY A CA 1
ATOM 875 C C . GLY A 1 115 ? 2.564 20.460 -12.702 1.00 55.72 115 GLY A C 1
ATOM 876 O O . GLY A 1 115 ? 2.388 21.325 -11.852 1.00 55.72 115 GLY A O 1
ATOM 877 N N . VAL A 1 116 ? 3.027 19.242 -12.397 1.00 50.06 116 VAL A N 1
ATOM 878 C CA . VAL A 1 116 ? 3.347 18.800 -11.025 1.00 50.06 116 VAL A CA 1
ATOM 879 C C . VAL A 1 116 ? 4.756 19.225 -10.578 1.00 50.06 116 VAL A C 1
ATOM 881 O O . VAL A 1 116 ? 4.979 19.437 -9.395 1.00 50.06 116 VAL A O 1
ATOM 884 N N . ALA A 1 117 ? 5.720 19.391 -11.489 1.00 51.00 117 ALA A N 1
ATOM 885 C CA . ALA A 1 117 ? 7.085 19.810 -11.142 1.00 51.00 117 ALA A CA 1
ATOM 886 C C . ALA A 1 117 ? 7.248 21.334 -10.977 1.00 51.00 117 ALA A C 1
ATOM 888 O O . ALA A 1 117 ? 8.206 21.783 -10.339 1.00 51.00 117 ALA A O 1
ATOM 889 N N . GLY A 1 118 ? 6.352 22.127 -11.578 1.00 51.72 118 GLY A N 1
ATOM 890 C CA . GLY A 1 118 ? 6.345 23.591 -11.475 1.00 51.72 118 GLY A CA 1
ATOM 891 C C . GLY A 1 118 ? 5.716 24.116 -10.183 1.00 51.72 118 GLY A C 1
ATOM 892 O O . GLY A 1 118 ? 6.024 25.226 -9.754 1.00 51.72 118 GLY A O 1
ATOM 893 N N . GLN A 1 119 ? 4.887 23.306 -9.527 1.00 54.78 119 GLN A N 1
ATOM 894 C CA . GLN A 1 119 ? 4.230 23.635 -8.272 1.00 54.78 119 GLN A CA 1
ATOM 895 C C . GLN A 1 119 ? 4.471 22.510 -7.262 1.00 54.78 119 GLN A C 1
ATOM 897 O O . GLN A 1 119 ? 4.009 21.396 -7.459 1.00 54.78 119 GLN A O 1
ATOM 902 N N . LEU A 1 120 ? 5.088 22.874 -6.132 1.00 48.16 120 LEU A N 1
ATOM 903 C CA . LEU A 1 120 ? 5.076 22.173 -4.839 1.00 48.16 120 LEU A CA 1
ATOM 904 C C . LEU A 1 120 ? 6.291 21.271 -4.547 1.00 48.16 120 LEU A C 1
ATOM 906 O O . LEU A 1 120 ? 6.385 20.125 -4.976 1.00 48.16 120 LEU A O 1
ATOM 910 N N . ASN A 1 121 ? 7.129 21.762 -3.629 1.00 62.00 121 ASN A N 1
ATOM 911 C CA . ASN A 1 121 ? 7.945 20.975 -2.691 1.00 62.00 121 ASN A CA 1
ATOM 912 C C . ASN A 1 121 ? 7.072 20.102 -1.752 1.00 62.00 121 ASN A C 1
ATOM 914 O O . ASN A 1 121 ? 7.447 19.859 -0.605 1.00 62.00 121 ASN A O 1
ATOM 918 N N . ASP A 1 122 ? 5.892 19.654 -2.190 1.00 71.00 122 ASP A N 1
ATOM 919 C CA . ASP A 1 122 ? 5.008 18.880 -1.336 1.00 71.00 122 ASP A CA 1
ATOM 920 C C . ASP A 1 122 ? 5.486 17.424 -1.282 1.00 71.00 122 ASP A C 1
ATOM 922 O O . ASP A 1 122 ? 5.605 16.741 -2.308 1.00 71.00 122 ASP A O 1
ATOM 926 N N . PRO A 1 123 ? 5.734 16.886 -0.077 1.00 74.94 123 PRO A N 1
ATOM 927 C CA . PRO A 1 123 ? 6.137 15.493 0.073 1.00 74.94 123 PRO A CA 1
ATOM 928 C C . PRO A 1 123 ? 5.056 14.539 -0.459 1.00 74.94 123 PRO A C 1
ATOM 930 O O . PRO A 1 123 ? 5.374 13.467 -0.971 1.00 74.94 123 PRO A O 1
ATOM 933 N N . LEU A 1 124 ? 3.782 14.945 -0.410 1.00 76.94 124 LEU A N 1
ATOM 934 C CA . LEU A 1 124 ? 2.659 14.152 -0.907 1.00 76.94 124 LEU A CA 1
ATOM 935 C C . LEU A 1 124 ? 2.653 14.017 -2.432 1.00 76.94 124 LEU A C 1
ATOM 937 O O . LEU A 1 124 ? 2.452 12.908 -2.925 1.00 76.94 124 LEU A O 1
ATOM 941 N N . THR A 1 125 ? 2.913 15.086 -3.192 1.00 75.12 125 THR A N 1
ATOM 942 C CA . THR A 1 125 ? 2.966 14.998 -4.664 1.00 75.12 125 THR A CA 1
ATOM 943 C C . THR A 1 125 ? 4.161 14.168 -5.122 1.00 75.12 125 THR A C 1
ATOM 945 O O . THR A 1 125 ? 4.051 13.392 -6.074 1.00 75.12 125 THR A O 1
ATOM 948 N N . THR A 1 126 ? 5.279 14.234 -4.395 1.00 73.62 126 THR A N 1
ATOM 949 C CA . THR A 1 126 ? 6.452 13.383 -4.651 1.00 73.62 126 THR A CA 1
ATOM 950 C C . THR A 1 126 ? 6.152 11.903 -4.396 1.00 73.62 126 THR A C 1
ATOM 952 O O . THR A 1 126 ? 6.488 11.045 -5.213 1.00 73.62 126 THR A O 1
ATOM 955 N N . VAL A 1 127 ? 5.498 11.575 -3.279 1.00 77.06 127 VAL A N 1
ATOM 956 C CA . VAL A 1 127 ? 5.098 10.189 -2.981 1.00 77.06 127 VAL A CA 1
ATOM 957 C C . VAL A 1 127 ? 4.085 9.688 -4.008 1.00 77.06 127 VAL A C 1
ATOM 959 O O . VAL A 1 127 ? 4.235 8.581 -4.521 1.00 77.06 127 VAL A O 1
ATOM 962 N N . TRP A 1 128 ? 3.097 10.513 -4.356 1.00 80.38 128 TRP A N 1
ATOM 963 C CA . TRP A 1 128 ? 2.081 10.185 -5.351 1.00 80.38 128 TRP A CA 1
ATOM 964 C C . TRP A 1 128 ? 2.683 9.899 -6.729 1.00 80.38 128 TRP A C 1
ATOM 966 O O . TRP A 1 128 ? 2.413 8.855 -7.315 1.00 80.38 128 TRP A O 1
ATOM 976 N N . THR A 1 129 ? 3.537 10.787 -7.241 1.00 78.00 129 THR A N 1
ATOM 977 C CA . THR A 1 129 ? 4.183 10.606 -8.553 1.00 78.00 129 THR A CA 1
ATOM 978 C C . THR A 1 129 ? 5.054 9.356 -8.594 1.00 78.00 129 THR A C 1
ATOM 980 O O . THR A 1 129 ? 5.004 8.616 -9.575 1.00 78.00 129 THR A O 1
ATOM 983 N N . ARG A 1 130 ? 5.789 9.056 -7.516 1.00 72.88 130 ARG A N 1
ATOM 984 C CA . ARG A 1 130 ? 6.562 7.809 -7.398 1.00 72.88 130 ARG A CA 1
ATOM 985 C C . ARG A 1 130 ? 5.673 6.569 -7.374 1.00 72.88 130 ARG A C 1
ATOM 987 O O . ARG A 1 130 ? 5.999 5.585 -8.029 1.00 72.88 130 ARG A O 1
ATOM 994 N N . LEU A 1 131 ? 4.549 6.623 -6.661 1.00 77.75 131 LEU A N 1
ATOM 995 C CA . LEU A 1 131 ? 3.583 5.525 -6.602 1.00 77.75 131 LEU A CA 1
ATOM 996 C C . LEU A 1 131 ? 2.924 5.275 -7.969 1.00 77.75 131 LEU A C 1
ATOM 998 O O . LEU A 1 131 ? 2.707 4.128 -8.353 1.00 77.75 131 LEU A O 1
ATOM 1002 N N . MET A 1 132 ? 2.631 6.347 -8.709 1.00 79.88 132 MET A N 1
ATOM 1003 C CA . MET A 1 132 ? 1.960 6.289 -10.011 1.00 79.88 132 MET A CA 1
ATOM 1004 C C . MET A 1 132 ? 2.906 6.020 -11.185 1.00 79.88 132 MET A C 1
ATOM 1006 O O . MET A 1 132 ? 2.441 5.593 -12.239 1.00 79.88 132 MET A O 1
ATOM 1010 N N . GLY A 1 133 ? 4.216 6.221 -11.014 1.00 81.31 133 GLY A N 1
ATOM 1011 C CA . GLY A 1 133 ? 5.250 5.975 -12.025 1.00 81.31 133 GLY A CA 1
ATOM 1012 C C . GLY A 1 133 ? 5.059 4.689 -12.843 1.00 81.31 133 GLY A C 1
ATOM 1013 O O . GLY A 1 133 ? 4.903 4.791 -14.058 1.00 81.31 133 GLY A O 1
ATOM 1014 N N . PRO A 1 134 ? 4.978 3.495 -12.225 1.00 79.00 134 PRO A N 1
ATOM 1015 C CA . PRO A 1 134 ? 4.809 2.241 -12.966 1.00 79.00 134 PRO A CA 1
ATOM 1016 C C . PRO A 1 134 ? 3.501 2.171 -13.771 1.00 79.0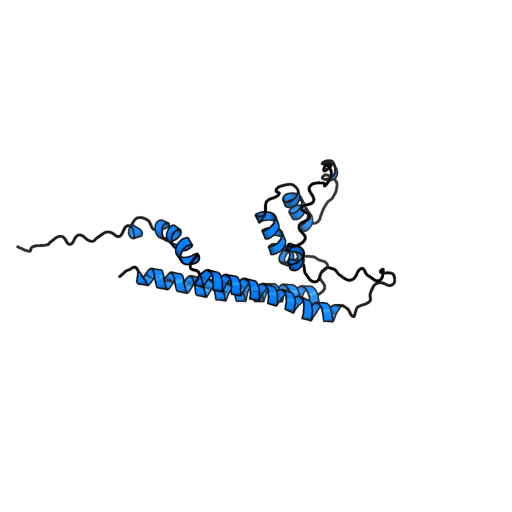0 134 PRO A C 1
ATOM 1018 O O . PRO A 1 134 ? 3.471 1.576 -14.846 1.00 79.00 134 PRO A O 1
ATOM 1021 N N . PHE A 1 135 ? 2.424 2.807 -13.298 1.00 82.25 135 PHE A N 1
ATOM 1022 C CA . PHE A 1 135 ? 1.162 2.871 -14.040 1.00 82.25 135 PHE A CA 1
ATOM 1023 C C . PHE A 1 135 ? 1.265 3.792 -15.250 1.00 82.25 135 PHE A C 1
ATOM 1025 O O . PHE A 1 135 ? 0.723 3.477 -16.302 1.00 82.25 135 PHE A O 1
ATOM 1032 N N . ILE A 1 136 ? 1.973 4.915 -15.116 1.00 83.12 136 ILE A N 1
ATOM 1033 C CA . ILE A 1 136 ? 2.227 5.831 -16.232 1.00 83.12 136 ILE A CA 1
ATOM 1034 C C . ILE A 1 136 ? 3.100 5.138 -17.284 1.00 83.12 136 ILE A C 1
ATOM 1036 O O . ILE A 1 136 ? 2.819 5.248 -18.476 1.00 83.12 136 ILE A O 1
ATOM 1040 N N . GLU A 1 137 ? 4.116 4.387 -16.853 1.00 80.19 137 GLU A N 1
ATOM 1041 C CA . GLU A 1 137 ? 4.966 3.606 -17.755 1.00 80.19 137 GLU A CA 1
ATOM 1042 C C . GLU A 1 137 ? 4.183 2.546 -18.530 1.00 80.19 137 GLU A C 1
ATOM 1044 O O . GLU A 1 137 ? 4.470 2.347 -19.704 1.00 80.19 137 GLU A O 1
ATOM 1049 N N . LEU A 1 138 ? 3.167 1.912 -17.933 1.00 84.69 138 LEU A N 1
ATOM 1050 C CA . LEU A 1 138 ? 2.331 0.913 -18.611 1.00 84.69 138 LEU A CA 1
ATOM 1051 C C . LEU A 1 138 ? 1.695 1.444 -19.912 1.00 84.69 138 LEU A C 1
ATOM 1053 O O . LEU A 1 138 ? 1.490 0.678 -20.850 1.00 84.69 138 LEU A O 1
ATOM 1057 N N . PHE A 1 139 ? 1.399 2.745 -19.979 1.00 87.38 139 PHE A N 1
ATOM 1058 C CA . PHE A 1 139 ? 0.788 3.393 -21.146 1.00 87.38 139 PHE A CA 1
ATOM 1059 C C . PHE A 1 139 ? 1.814 4.007 -22.116 1.00 87.38 139 PHE A C 1
ATOM 1061 O O . PHE A 1 139 ? 1.432 4.709 -23.055 1.00 87.38 139 PHE A O 1
ATOM 1068 N N . GLY A 1 140 ? 3.112 3.766 -21.909 1.00 84.06 140 GLY A N 1
ATOM 1069 C CA . GLY A 1 140 ? 4.157 4.155 -22.852 1.00 84.06 140 GLY A CA 1
ATOM 1070 C C . GLY A 1 140 ? 4.115 3.308 -24.128 1.00 84.06 140 GLY A C 1
ATOM 1071 O O . GLY A 1 140 ? 3.971 2.091 -24.075 1.00 84.06 140 GLY A O 1
ATOM 1072 N N . THR A 1 141 ? 4.282 3.937 -25.291 1.00 82.50 141 THR A N 1
ATOM 1073 C CA . THR A 1 141 ? 4.267 3.248 -26.597 1.00 82.50 141 THR A CA 1
ATOM 1074 C C . THR A 1 141 ? 5.498 2.372 -26.853 1.00 82.50 141 THR A C 1
ATOM 1076 O O . THR A 1 141 ? 5.452 1.499 -27.708 1.00 82.50 141 THR A O 1
ATOM 1079 N N . GLU A 1 142 ? 6.580 2.569 -26.097 1.00 85.56 142 GLU A N 1
ATOM 1080 C CA . GLU A 1 142 ? 7.887 1.918 -26.291 1.00 85.56 142 GLU A CA 1
ATOM 1081 C C . GLU A 1 142 ? 8.118 0.731 -25.332 1.00 85.56 142 GLU A C 1
ATOM 1083 O O . GLU A 1 142 ? 9.250 0.446 -24.928 1.00 85.56 142 GLU A O 1
ATOM 1088 N N . LEU A 1 143 ? 7.056 0.048 -24.888 1.00 83.50 143 LEU A N 1
ATOM 1089 C CA . LEU A 1 143 ? 7.205 -1.071 -23.956 1.00 83.50 143 LEU A CA 1
ATOM 1090 C C . LEU A 1 143 ? 7.482 -2.390 -24.675 1.00 83.50 143 LEU A C 1
ATOM 1092 O O . LEU A 1 143 ? 6.642 -2.931 -25.389 1.00 83.50 143 LEU A O 1
ATOM 1096 N N . SER A 1 144 ? 8.639 -2.977 -24.367 1.00 87.19 144 SER A N 1
ATOM 1097 C CA . SER A 1 144 ? 8.876 -4.400 -24.607 1.00 87.19 144 SER A CA 1
ATOM 1098 C C . SER A 1 144 ? 7.795 -5.242 -23.915 1.00 87.19 144 SER A C 1
ATOM 1100 O O . SER A 1 144 ? 7.423 -4.974 -22.769 1.00 87.19 144 SER A O 1
ATOM 1102 N N . ILE A 1 145 ? 7.330 -6.297 -24.588 1.00 88.00 145 ILE A N 1
ATOM 1103 C CA . ILE A 1 145 ? 6.296 -7.223 -24.093 1.00 88.00 145 ILE A CA 1
ATOM 1104 C C . ILE A 1 145 ? 6.667 -7.793 -22.719 1.00 88.00 145 ILE A C 1
ATOM 1106 O O . ILE A 1 145 ? 5.812 -7.883 -21.839 1.00 88.00 145 ILE A O 1
ATOM 1110 N N . GLY A 1 146 ? 7.948 -8.106 -22.494 1.00 86.25 146 GLY A N 1
ATOM 1111 C CA . GLY A 1 146 ? 8.423 -8.575 -21.190 1.00 86.25 146 GLY A CA 1
ATOM 1112 C C . GLY A 1 146 ? 8.193 -7.538 -20.087 1.00 86.25 146 GLY A C 1
ATOM 1113 O O . GLY A 1 146 ? 7.649 -7.858 -19.032 1.00 86.25 146 GLY A O 1
ATOM 1114 N N . ARG A 1 147 ? 8.514 -6.265 -20.350 1.00 83.31 147 ARG A N 1
ATOM 1115 C CA . ARG A 1 147 ? 8.285 -5.166 -19.397 1.00 83.31 147 ARG A CA 1
ATOM 1116 C C . ARG A 1 147 ? 6.795 -4.949 -19.140 1.00 83.31 147 ARG A C 1
ATOM 1118 O O . ARG A 1 147 ? 6.408 -4.743 -17.994 1.00 83.31 147 ARG A O 1
ATOM 1125 N N . PHE A 1 148 ? 5.963 -5.051 -20.173 1.00 88.31 148 PHE A N 1
ATOM 1126 C CA . PHE A 1 148 ? 4.513 -4.942 -20.032 1.00 88.31 148 PHE A CA 1
ATOM 1127 C C . PHE A 1 148 ? 3.936 -6.037 -19.121 1.00 88.31 148 PHE A C 1
ATOM 1129 O O . PHE A 1 148 ? 3.225 -5.725 -18.167 1.00 88.31 148 PHE A O 1
ATOM 1136 N N . VAL A 1 149 ? 4.289 -7.307 -19.357 1.00 88.69 149 VAL A N 1
ATOM 1137 C CA . VAL A 1 149 ? 3.830 -8.434 -18.523 1.00 88.69 149 VAL A CA 1
ATOM 1138 C C . VAL A 1 149 ? 4.322 -8.289 -17.082 1.00 88.69 149 VAL A C 1
ATOM 1140 O O . VAL A 1 149 ? 3.549 -8.520 -16.155 1.00 88.69 149 VAL A O 1
ATOM 1143 N N . CYS A 1 150 ? 5.570 -7.850 -16.885 1.00 86.56 150 CYS A N 1
ATOM 1144 C CA . CYS A 1 150 ? 6.138 -7.560 -15.565 1.00 86.56 150 CYS A CA 1
ATOM 1145 C C . CYS A 1 150 ? 5.311 -6.521 -14.795 1.00 86.56 150 CYS A C 1
ATOM 1147 O O . CYS A 1 150 ? 4.889 -6.776 -13.666 1.00 86.56 150 CYS A O 1
ATOM 1149 N N . LEU A 1 151 ? 5.044 -5.369 -15.420 1.00 88.19 151 LEU A N 1
ATOM 1150 C CA . LEU A 1 151 ? 4.262 -4.292 -14.812 1.00 88.19 151 LEU A CA 1
ATOM 1151 C C . LEU A 1 151 ? 2.830 -4.744 -14.516 1.00 88.19 151 LEU A C 1
ATOM 1153 O O . LEU A 1 151 ? 2.332 -4.514 -13.417 1.00 88.19 151 LEU A O 1
ATOM 1157 N N . LEU A 1 152 ? 2.187 -5.432 -15.461 1.00 90.31 152 LEU A N 1
ATOM 1158 C CA . LEU A 1 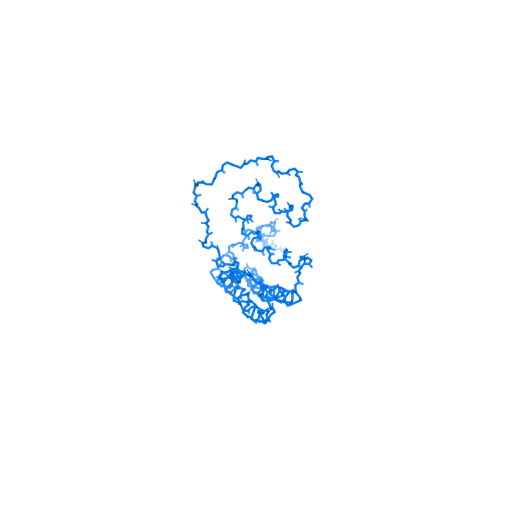152 ? 0.821 -5.923 -15.299 1.00 90.31 152 LEU A CA 1
ATOM 1159 C C . LEU A 1 152 ? 0.719 -6.922 -14.140 1.00 90.31 152 LEU A C 1
ATOM 1161 O O . LEU A 1 152 ? -0.177 -6.804 -13.301 1.00 90.31 152 LEU A O 1
ATOM 1165 N N . LEU A 1 153 ? 1.658 -7.867 -14.056 1.00 90.12 153 LEU A N 1
ATOM 1166 C CA . LEU A 1 153 ? 1.710 -8.850 -12.979 1.00 90.12 153 LEU A CA 1
ATOM 1167 C C . LEU A 1 153 ? 1.996 -8.177 -11.627 1.00 90.12 153 LEU A C 1
ATOM 1169 O O . LEU A 1 153 ? 1.307 -8.461 -10.647 1.00 90.12 153 LEU A O 1
ATOM 1173 N N . GLY A 1 154 ? 2.941 -7.234 -11.576 1.00 89.25 154 GLY A N 1
ATOM 1174 C CA . GLY A 1 154 ? 3.242 -6.446 -10.378 1.00 89.25 154 GLY A CA 1
ATOM 1175 C C . GLY A 1 154 ? 2.036 -5.640 -9.883 1.00 89.25 154 GLY A C 1
ATOM 1176 O O . GLY A 1 154 ? 1.717 -5.665 -8.689 1.00 89.25 154 GLY A O 1
ATOM 1177 N N . CYS A 1 155 ? 1.303 -4.992 -10.792 1.00 88.75 155 CYS A N 1
ATOM 1178 C CA . CYS A 1 155 ? 0.051 -4.297 -10.484 1.00 88.75 155 CYS A CA 1
ATOM 1179 C C . CYS A 1 155 ? -1.014 -5.264 -9.949 1.00 88.75 155 CYS A C 1
ATOM 1181 O O . CYS A 1 155 ? -1.641 -4.977 -8.927 1.00 88.75 155 CYS A O 1
ATOM 1183 N N . PHE A 1 156 ? -1.189 -6.420 -10.592 1.00 93.25 156 PHE A N 1
ATOM 1184 C CA . PHE A 1 156 ? -2.152 -7.434 -10.164 1.00 93.25 156 PHE A CA 1
ATOM 1185 C C . PHE A 1 156 ? -1.849 -7.957 -8.754 1.00 93.25 156 PHE A C 1
ATOM 1187 O O . PHE A 1 156 ? -2.734 -7.968 -7.897 1.00 93.25 156 PHE A O 1
ATOM 1194 N N . PHE A 1 157 ? -0.596 -8.321 -8.472 1.00 93.25 157 PHE A N 1
ATOM 1195 C CA . PHE A 1 157 ? -0.197 -8.765 -7.134 1.00 93.25 157 PHE A CA 1
ATOM 1196 C C . PHE A 1 157 ? -0.340 -7.665 -6.086 1.00 93.25 157 PHE A C 1
ATOM 1198 O O . PHE A 1 157 ? -0.791 -7.940 -4.976 1.00 93.25 157 PHE A O 1
ATOM 1205 N N . THR A 1 158 ? -0.008 -6.420 -6.433 1.00 89.50 158 THR A N 1
ATOM 1206 C CA . THR A 1 158 ? -0.210 -5.277 -5.535 1.00 89.50 158 THR A CA 1
ATOM 1207 C C . THR A 1 158 ? -1.688 -5.166 -5.151 1.00 89.50 158 THR A C 1
ATOM 1209 O O . THR A 1 158 ? -2.014 -5.133 -3.965 1.00 89.50 158 THR A O 1
ATOM 1212 N N . LEU A 1 159 ? -2.601 -5.200 -6.128 1.00 92.62 159 LEU A N 1
ATOM 1213 C CA . LEU A 1 159 ? -4.044 -5.179 -5.866 1.00 92.62 159 LEU A CA 1
ATOM 1214 C C . LEU A 1 159 ? -4.495 -6.365 -5.009 1.00 92.62 159 LEU A C 1
ATOM 1216 O O . LEU A 1 159 ? -5.266 -6.174 -4.070 1.00 92.62 159 LEU A O 1
ATOM 1220 N N . LEU A 1 160 ? -3.987 -7.568 -5.287 1.00 95.19 160 LEU A N 1
ATOM 1221 C CA . LEU A 1 160 ? -4.312 -8.774 -4.526 1.00 95.19 160 LEU A CA 1
ATOM 1222 C C . LEU A 1 160 ? -3.908 -8.641 -3.048 1.00 95.19 160 LEU A C 1
ATOM 1224 O O . LEU A 1 160 ? -4.722 -8.899 -2.160 1.00 95.19 160 LEU A O 1
ATOM 1228 N N . ILE A 1 161 ? -2.676 -8.200 -2.778 1.00 93.81 161 ILE A N 1
ATOM 1229 C CA . ILE A 1 161 ? -2.151 -8.005 -1.417 1.00 93.81 161 ILE A CA 1
ATOM 1230 C C . ILE A 1 161 ? -3.014 -6.992 -0.656 1.00 93.81 161 ILE A C 1
ATOM 1232 O O . ILE A 1 161 ? -3.458 -7.260 0.465 1.00 93.81 161 ILE A O 1
ATOM 1236 N N . TRP A 1 162 ? -3.296 -5.843 -1.274 1.00 92.31 162 TRP A N 1
ATOM 1237 C CA . TRP A 1 162 ? -4.088 -4.789 -0.641 1.00 92.31 162 TRP A CA 1
ATOM 1238 C C . TRP A 1 162 ? -5.561 -5.165 -0.475 1.00 92.31 162 TRP A C 1
ATOM 1240 O O . TRP A 1 162 ? -6.158 -4.788 0.532 1.00 92.31 162 TRP A O 1
ATOM 1250 N N . ALA A 1 163 ? -6.137 -5.961 -1.377 1.00 94.56 163 ALA A N 1
ATOM 1251 C CA . ALA A 1 163 ? -7.494 -6.480 -1.224 1.00 94.56 163 ALA A CA 1
ATOM 1252 C C . ALA A 1 163 ? -7.609 -7.418 -0.011 1.00 94.56 163 ALA A C 1
ATOM 1254 O O . ALA A 1 163 ? -8.541 -7.287 0.785 1.00 94.56 163 ALA A O 1
ATOM 1255 N N . VAL A 1 164 ? -6.639 -8.320 0.182 1.00 93.00 164 VAL A N 1
ATOM 1256 C CA . VAL A 1 164 ? -6.614 -9.240 1.334 1.00 93.00 164 VAL A CA 1
ATOM 1257 C C . VAL A 1 164 ? -6.452 -8.471 2.646 1.00 93.00 164 VAL A C 1
ATOM 1259 O O . VAL A 1 164 ? -7.202 -8.694 3.601 1.00 93.00 164 VAL A O 1
ATOM 1262 N N . ILE A 1 165 ? -5.501 -7.537 2.701 1.00 91.44 165 ILE A N 1
ATOM 1263 C CA . ILE A 1 165 ? -5.219 -6.762 3.917 1.00 91.44 165 ILE A CA 1
ATOM 1264 C C . ILE A 1 165 ? -6.361 -5.797 4.230 1.00 91.44 165 ILE A C 1
ATOM 1266 O O . ILE A 1 165 ? -6.828 -5.752 5.370 1.00 91.44 165 ILE A O 1
ATOM 1270 N N . GLY A 1 166 ? -6.853 -5.074 3.223 1.00 89.12 166 GLY A N 1
ATOM 1271 C CA . GLY A 1 166 ? -8.001 -4.182 3.342 1.00 89.12 166 GLY A CA 1
ATOM 1272 C C . GLY A 1 166 ? -9.241 -4.931 3.823 1.00 89.12 166 GLY A C 1
ATOM 1273 O O . GLY A 1 166 ? -9.845 -4.533 4.816 1.00 89.12 166 GLY A O 1
ATOM 1274 N N . GLY A 1 167 ? -9.552 -6.082 3.219 1.00 90.50 167 GLY A N 1
ATOM 1275 C CA . GLY A 1 167 ? -10.668 -6.932 3.641 1.00 90.50 167 GLY A CA 1
ATOM 1276 C C . GLY A 1 167 ? -10.543 -7.419 5.088 1.00 90.50 167 GLY A C 1
ATOM 1277 O O . GLY A 1 167 ? -11.522 -7.398 5.839 1.00 90.50 167 GLY A O 1
ATOM 1278 N N . ALA A 1 168 ? -9.339 -7.797 5.527 1.00 89.12 168 ALA A N 1
ATOM 1279 C CA . ALA A 1 168 ? -9.094 -8.206 6.911 1.00 89.12 168 ALA A CA 1
ATOM 1280 C C . ALA A 1 168 ? -9.303 -7.059 7.918 1.00 89.12 168 ALA A C 1
ATOM 1282 O O . ALA A 1 168 ? -9.821 -7.294 9.015 1.00 89.12 168 ALA A O 1
ATOM 1283 N N . ILE A 1 169 ? -8.914 -5.830 7.561 1.00 87.12 169 ILE A N 1
ATOM 1284 C CA . ILE A 1 169 ? -9.135 -4.630 8.382 1.00 87.12 169 ILE A CA 1
ATOM 1285 C C . ILE A 1 169 ? -10.630 -4.289 8.421 1.00 87.12 169 ILE A C 1
ATOM 1287 O O . ILE A 1 169 ? -11.184 -4.135 9.511 1.00 87.12 169 ILE A O 1
ATOM 1291 N N . SER A 1 170 ? -11.304 -4.256 7.267 1.00 87.44 170 SER A N 1
ATOM 1292 C CA . SER A 1 170 ? -12.745 -3.988 7.170 1.00 87.44 170 SER A CA 1
ATOM 1293 C C . SER A 1 170 ? -13.569 -4.990 7.978 1.00 87.44 170 SER A C 1
ATOM 1295 O O . SER A 1 170 ? -14.457 -4.593 8.731 1.00 87.44 170 SER A O 1
ATOM 1297 N N . ARG A 1 171 ? -13.233 -6.285 7.911 1.00 90.94 171 ARG A N 1
ATOM 1298 C CA . ARG A 1 171 ? -13.891 -7.320 8.722 1.00 90.94 171 ARG A CA 1
ATOM 1299 C C . ARG A 1 171 ? -13.681 -7.098 10.221 1.00 90.94 171 ARG A C 1
ATOM 1301 O O . ARG A 1 171 ? -14.622 -7.247 10.995 1.00 90.94 171 ARG A O 1
ATOM 1308 N N . ALA A 1 172 ? -12.465 -6.755 10.645 1.00 88.19 172 ALA A N 1
ATOM 1309 C CA . ALA A 1 172 ? -12.176 -6.497 12.055 1.00 88.19 172 ALA A CA 1
ATOM 1310 C C . ALA A 1 172 ? -12.924 -5.263 12.585 1.00 88.19 172 ALA A C 1
ATOM 1312 O O . ALA A 1 172 ? -13.372 -5.277 13.732 1.00 88.19 172 ALA A O 1
ATOM 1313 N N . ALA A 1 173 ? -13.074 -4.224 11.759 1.00 85.94 173 ALA A N 1
ATOM 1314 C CA . ALA A 1 173 ? -13.864 -3.043 12.090 1.00 85.94 173 ALA A CA 1
ATOM 1315 C C . ALA A 1 173 ? -15.360 -3.375 12.199 1.00 85.94 173 ALA A C 1
ATOM 1317 O O . ALA A 1 173 ? -15.985 -3.022 13.195 1.00 85.94 173 ALA A O 1
ATOM 1318 N N . ALA A 1 174 ? -15.907 -4.131 11.240 1.00 86.62 174 ALA A N 1
ATOM 1319 C CA . ALA A 1 174 ? -17.304 -4.566 11.263 1.00 86.62 174 ALA A CA 1
ATOM 1320 C C . ALA A 1 174 ? -17.639 -5.389 12.520 1.00 86.62 174 ALA A C 1
ATOM 1322 O O . ALA A 1 174 ? -18.639 -5.133 13.181 1.00 86.62 174 ALA A O 1
ATOM 1323 N N . LEU A 1 175 ? -16.769 -6.328 12.911 1.00 89.44 175 LEU A N 1
ATOM 1324 C CA . LEU A 1 175 ? -16.973 -7.130 14.125 1.00 89.44 175 LEU A CA 1
ATOM 1325 C C . LEU A 1 175 ? -16.908 -6.305 15.418 1.00 89.44 175 LEU A C 1
ATOM 1327 O O . LEU A 1 175 ? -17.571 -6.656 16.389 1.00 89.44 175 LEU A O 1
ATOM 1331 N N . GLN A 1 176 ? -16.100 -5.242 15.454 1.00 86.44 176 GLN A N 1
ATOM 1332 C CA . GLN A 1 176 ? -16.052 -4.339 16.608 1.00 86.44 176 GLN A CA 1
ATOM 1333 C C . GLN A 1 176 ? -17.316 -3.484 16.693 1.00 86.44 176 GLN A C 1
ATOM 1335 O O . GLN A 1 176 ? -17.869 -3.355 17.778 1.00 86.44 176 GLN A O 1
ATOM 1340 N N . LEU A 1 177 ? -17.812 -2.995 15.553 1.00 83.31 177 LEU A N 1
ATOM 1341 C CA . LEU A 1 177 ? -19.073 -2.258 15.482 1.00 83.31 177 LEU A CA 1
ATOM 1342 C C . LEU A 1 177 ? -20.246 -3.095 16.010 1.00 83.31 177 LEU A C 1
ATOM 1344 O O . LEU A 1 177 ? -20.958 -2.634 16.891 1.00 83.31 177 LEU A O 1
ATOM 1348 N N . CYS A 1 178 ? -20.379 -4.354 15.581 1.00 87.06 178 CYS A N 1
ATOM 1349 C CA . CYS A 1 178 ? -21.452 -5.233 16.066 1.00 87.06 178 CYS A CA 1
ATOM 1350 C C . CYS A 1 178 ? -21.305 -5.655 17.540 1.00 87.06 178 CYS A C 1
ATOM 1352 O O . CYS A 1 178 ? -22.258 -6.155 18.134 1.00 87.06 178 CYS A O 1
ATOM 1354 N N . ARG A 1 179 ? -20.106 -5.545 18.132 1.00 87.75 179 ARG A N 1
ATOM 1355 C CA . ARG A 1 179 ? -19.869 -5.937 19.531 1.00 87.75 179 ARG A CA 1
ATOM 1356 C C . ARG A 1 179 ? -20.266 -4.839 20.517 1.00 87.75 179 ARG A C 1
ATOM 1358 O O . ARG A 1 179 ? -20.689 -5.179 21.616 1.00 87.75 179 ARG A O 1
ATOM 1365 N N . ASP A 1 180 ? -20.139 -3.577 20.119 1.00 76.56 180 ASP A N 1
ATOM 1366 C CA . ASP A 1 180 ? -20.451 -2.407 20.952 1.00 76.56 180 ASP A CA 1
ATOM 1367 C C . ASP A 1 180 ? -21.958 -2.049 20.958 1.00 76.56 180 ASP A C 1
ATOM 1369 O O . ASP A 1 180 ? -22.353 -1.083 21.603 1.00 76.56 180 ASP A O 1
ATOM 1373 N N . GLU A 1 181 ? -22.804 -2.822 20.263 1.00 68.81 181 GLU A N 1
ATOM 1374 C CA . GLU A 1 181 ? -24.274 -2.667 20.227 1.00 68.81 181 GLU A CA 1
ATOM 1375 C C . GLU A 1 181 ? -25.022 -3.452 21.334 1.00 68.81 181 GLU A C 1
ATOM 1377 O O . GLU A 1 181 ? -26.252 -3.491 21.330 1.00 68.81 181 GLU A O 1
ATOM 1382 N N . ARG A 1 182 ? -24.313 -4.091 22.277 1.00 54.75 182 ARG A N 1
ATOM 1383 C CA . ARG A 1 182 ? -24.898 -4.801 23.435 1.00 54.75 182 ARG A CA 1
ATOM 1384 C C . ARG A 1 182 ? -24.628 -4.075 24.742 1.00 54.75 182 ARG A C 1
ATOM 1386 O O . ARG A 1 182 ? -25.549 -4.085 25.585 1.00 54.75 182 ARG A O 1
#

Secondary structure (DSSP, 8-state):
------------HHHH-THHHHHHHHHHHTSHHHHHHHHHHHHHHHHHHHHHHHHHHHHHTTS---TT--TT---TTS-TTGGGG-----TTPPPP-GGGGSS----HHHHHHHHHHSS---HHHHHHHHHHHHHHHHT-TT--HHHHHHHHHHHHHHHHHHHHHHHHHHHHHHHHHHHTT-

pLDDT: mean 73.82, std 15.04, range [45.53, 95.19]

Foldseek 3Di:
DDPPPPPPPPPPVCVVCVCVLVVVLVVLCPPPVLVVLVVVLVVVLVVLLLVLLVVLVVVPVVPDDDVPDPPPPPDPPSCLPVCPVVDPPPPDDDDDDPVVPPDDPDPPLVVVVCVLVVDDPDPVSVVVCSVCVLVSVLPDPPDDPS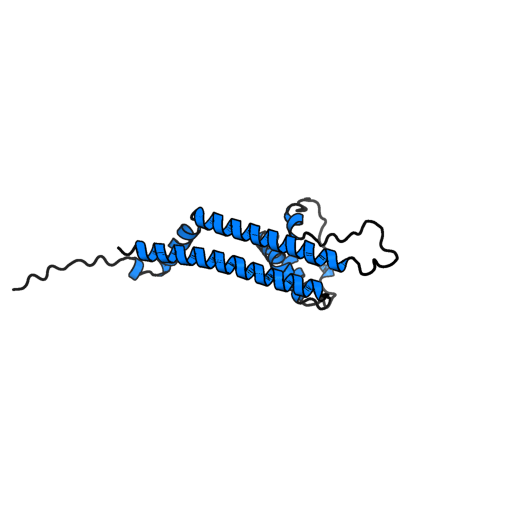SNVSSVVSVVVSCVSCVVSVVVSVVVSVVVVVVVPD

Radius of gyration: 25.93 Å; chains: 1; bounding box: 87×44×66 Å